Protein AF-A0A2V4D597-F1 (afdb_monomer)

Structure (mmCIF, N/CA/C/O backbone):
data_AF-A0A2V4D597-F1
#
_entry.id   AF-A0A2V4D597-F1
#
loop_
_atom_site.group_PDB
_atom_site.id
_atom_site.type_symbol
_atom_site.label_atom_id
_atom_site.label_alt_id
_atom_site.label_comp_id
_atom_site.label_asym_id
_atom_site.label_entity_id
_atom_site.label_seq_id
_atom_site.pdbx_PDB_ins_code
_atom_site.Cartn_x
_atom_site.Cartn_y
_atom_site.Cartn_z
_atom_site.occupancy
_atom_site.B_iso_or_equiv
_atom_site.auth_seq_id
_atom_site.auth_comp_id
_atom_site.auth_asym_id
_atom_site.auth_atom_id
_atom_site.pdbx_PDB_model_num
ATOM 1 N N . MET A 1 1 ? -43.834 -16.226 52.126 1.00 60.44 1 MET A N 1
ATOM 2 C CA . MET A 1 1 ? -42.712 -16.639 51.245 1.00 60.44 1 MET A CA 1
ATOM 3 C C . MET A 1 1 ? -42.910 -16.341 49.753 1.00 60.44 1 MET A C 1
ATOM 5 O O . MET A 1 1 ? -41.908 -16.257 49.057 1.00 60.44 1 MET A O 1
ATOM 9 N N . HIS A 1 2 ? -44.136 -16.158 49.240 1.00 66.31 2 HIS A N 1
ATOM 10 C CA . HIS A 1 2 ? -44.359 -15.870 47.809 1.00 66.31 2 HIS A CA 1
ATOM 11 C C . HIS A 1 2 ? -44.144 -14.400 47.414 1.00 66.31 2 HIS A C 1
ATOM 13 O O . HIS A 1 2 ? -43.633 -14.140 46.331 1.00 66.31 2 HIS A O 1
ATOM 19 N N . LEU A 1 3 ? -44.445 -13.450 48.309 1.00 75.81 3 LEU A N 1
ATOM 20 C CA . LEU A 1 3 ? -44.337 -12.019 48.008 1.00 75.81 3 LEU A CA 1
ATOM 21 C C . LEU A 1 3 ? -42.884 -11.578 47.762 1.00 75.81 3 LEU A C 1
ATOM 23 O O . LEU A 1 3 ? -42.612 -10.963 46.744 1.00 75.81 3 LEU A O 1
ATOM 27 N N . GLY A 1 4 ? -41.936 -11.992 48.611 1.00 83.12 4 GLY A N 1
ATOM 28 C CA . GLY A 1 4 ? -40.517 -11.643 48.436 1.00 83.12 4 GLY A CA 1
ATOM 29 C C . GLY A 1 4 ? -39.884 -12.219 47.163 1.00 83.12 4 GLY A C 1
ATOM 30 O O . GLY A 1 4 ? -39.018 -11.587 46.566 1.00 83.12 4 GLY A O 1
ATOM 31 N N . LYS A 1 5 ? -40.360 -13.384 46.698 1.00 80.50 5 LYS A N 1
ATOM 32 C CA . LYS A 1 5 ? -39.934 -13.966 45.415 1.00 80.50 5 LYS A CA 1
ATOM 33 C C . LYS A 1 5 ? -40.443 -13.142 44.229 1.00 80.50 5 LYS A C 1
ATOM 35 O O . LYS A 1 5 ? -39.705 -12.955 43.269 1.00 80.50 5 LYS A O 1
ATOM 40 N N . ALA A 1 6 ? -41.669 -12.625 44.314 1.00 87.00 6 ALA A N 1
ATOM 41 C CA . ALA A 1 6 ? -42.233 -11.752 43.288 1.00 87.00 6 ALA A CA 1
ATOM 42 C C . ALA A 1 6 ? -41.498 -10.403 43.224 1.00 87.00 6 ALA A C 1
ATOM 44 O O . ALA A 1 6 ? -41.177 -9.935 42.135 1.00 87.00 6 ALA A O 1
ATOM 45 N N . THR A 1 7 ? -41.157 -9.812 44.374 1.00 89.25 7 THR A N 1
ATOM 46 C CA . THR A 1 7 ? -40.423 -8.536 44.429 1.00 89.25 7 THR A CA 1
ATOM 47 C C . THR A 1 7 ? -39.022 -8.650 43.825 1.00 89.25 7 THR A C 1
ATOM 49 O O . THR A 1 7 ? -38.611 -7.777 43.065 1.00 89.25 7 THR A O 1
ATOM 52 N N . LEU A 1 8 ? -38.311 -9.748 44.107 1.00 89.19 8 LEU A N 1
ATOM 53 C CA . LEU A 1 8 ? -36.988 -10.019 43.537 1.00 89.19 8 LEU A CA 1
ATOM 54 C C . LEU A 1 8 ? -37.039 -10.126 42.003 1.00 89.19 8 LEU A C 1
ATOM 56 O O . LEU A 1 8 ? -36.188 -9.574 41.313 1.00 89.19 8 LEU A O 1
ATOM 60 N N . LEU A 1 9 ? -38.051 -10.817 41.472 1.00 88.00 9 LEU A N 1
ATOM 61 C CA . LEU A 1 9 ? -38.183 -11.080 40.038 1.00 88.00 9 LEU A CA 1
ATOM 62 C C . LEU A 1 9 ? -38.506 -9.802 39.250 1.00 88.00 9 LEU A C 1
ATOM 64 O O . LEU A 1 9 ? -37.955 -9.587 38.172 1.00 88.00 9 LEU A O 1
ATOM 68 N N . VAL A 1 10 ? -39.329 -8.920 39.823 1.00 90.69 10 VAL A N 1
ATOM 69 C CA . VAL A 1 10 ? -39.615 -7.593 39.254 1.00 90.69 10 VAL A CA 1
ATOM 70 C C . VAL A 1 10 ? -38.356 -6.725 39.223 1.00 90.69 10 VAL A C 1
ATOM 72 O O . VAL A 1 10 ? -38.071 -6.104 38.202 1.00 90.69 10 VAL A O 1
ATOM 75 N N . LEU A 1 11 ? -37.562 -6.721 40.299 1.00 89.19 11 LEU A N 1
ATOM 76 C CA . LEU A 1 11 ? -36.322 -5.942 40.363 1.00 89.19 11 LEU A CA 1
ATOM 77 C C . LEU A 1 11 ? -35.301 -6.396 39.305 1.00 89.19 11 LEU A C 1
ATOM 79 O O . LEU A 1 11 ? -34.629 -5.579 38.678 1.00 89.19 11 LEU A O 1
ATOM 83 N N . LEU A 1 12 ? -35.223 -7.709 39.081 1.00 86.00 12 LEU A N 1
ATOM 84 C CA . LEU A 1 12 ? -34.300 -8.317 38.128 1.00 86.00 12 LEU A CA 1
ATOM 85 C C . LEU A 1 12 ? -34.699 -7.991 36.679 1.00 86.00 12 LEU A C 1
ATOM 87 O O . LEU A 1 12 ? -33.841 -7.607 35.887 1.00 86.00 12 LEU A O 1
ATOM 91 N N . MET A 1 13 ? -36.001 -8.022 36.371 1.00 86.00 13 MET A N 1
ATOM 92 C CA . MET A 1 13 ? -36.556 -7.601 35.074 1.00 86.00 13 MET A CA 1
ATOM 93 C C . MET A 1 13 ? -36.340 -6.109 34.773 1.00 86.00 13 MET A C 1
ATOM 95 O O . MET A 1 13 ? -36.230 -5.731 33.612 1.00 86.00 13 MET A O 1
ATOM 99 N N . LEU A 1 14 ? -36.268 -5.257 35.801 1.00 84.00 14 LEU A N 1
ATOM 100 C CA . LEU A 1 14 ? -35.993 -3.823 3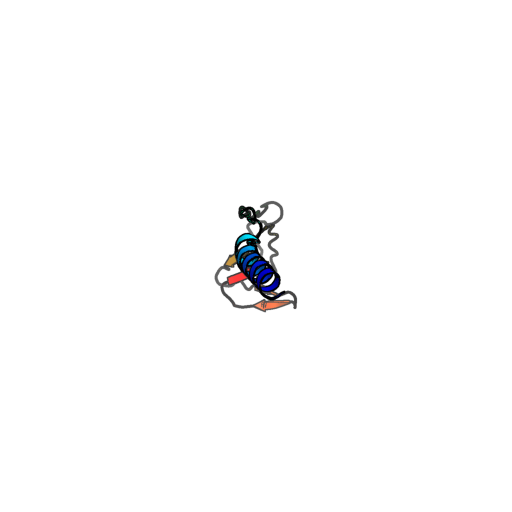5.646 1.00 84.00 14 LEU A CA 1
ATOM 101 C C . LEU A 1 14 ? -34.498 -3.526 35.450 1.00 84.00 14 LEU A C 1
ATOM 103 O O . LEU A 1 14 ? -34.155 -2.565 34.770 1.00 84.00 14 LEU A O 1
ATOM 107 N N . SER A 1 15 ? -33.600 -4.338 36.013 1.00 81.44 15 SER A N 1
ATOM 108 C CA . SER A 1 15 ? -32.148 -4.108 35.921 1.00 81.44 15 SER A CA 1
ATOM 109 C C . SER A 1 15 ? -31.536 -4.398 34.543 1.00 81.44 15 SER A C 1
ATOM 111 O O . SER A 1 15 ? -30.529 -3.790 34.188 1.00 81.44 15 SER A O 1
ATOM 113 N N . THR A 1 16 ? -32.142 -5.279 33.744 1.00 76.38 16 THR A N 1
ATOM 114 C CA . THR A 1 16 ? -31.610 -5.695 32.436 1.00 76.38 16 THR A CA 1
ATOM 115 C C . THR A 1 16 ? -31.596 -4.594 31.364 1.00 76.38 16 THR A C 1
ATOM 117 O O . THR A 1 16 ? -30.568 -4.476 30.700 1.00 76.38 16 THR A O 1
ATOM 120 N N . PRO A 1 17 ? -32.635 -3.748 31.179 1.00 77.50 17 PRO A N 1
ATOM 121 C CA . PRO A 1 17 ? -32.556 -2.633 30.232 1.00 77.50 17 PRO A CA 1
ATOM 122 C C . PRO A 1 17 ? -31.720 -1.453 30.755 1.00 77.50 17 PRO A C 1
ATOM 124 O O . PRO A 1 17 ? -31.183 -0.695 29.952 1.00 77.50 17 PRO A O 1
ATOM 127 N N . LEU A 1 18 ? -31.596 -1.285 32.081 1.00 71.25 18 LEU A N 1
ATOM 128 C CA . LEU A 1 18 ? -30.788 -0.213 32.683 1.00 71.25 18 LEU A CA 1
ATOM 129 C C . LEU A 1 18 ? -29.285 -0.516 32.675 1.00 71.25 18 LEU A C 1
ATOM 131 O O . LEU A 1 18 ? -28.487 0.415 32.678 1.00 71.25 18 LEU A O 1
ATOM 135 N N . ALA A 1 19 ? -28.887 -1.788 32.604 1.00 70.38 19 ALA A N 1
ATOM 136 C CA . ALA A 1 19 ? -27.493 -2.206 32.436 1.00 70.38 19 ALA A CA 1
ATOM 137 C C . ALA A 1 19 ? -26.970 -1.988 31.002 1.00 70.38 19 ALA A C 1
ATOM 139 O O . ALA A 1 19 ? -26.061 -2.696 30.571 1.00 70.38 19 ALA A O 1
ATOM 140 N N . GLY A 1 20 ? -27.582 -1.047 30.268 1.00 67.69 20 GLY A N 1
ATOM 141 C CA . GLY A 1 20 ? -27.365 -0.766 28.858 1.00 67.69 20 GLY A CA 1
ATOM 142 C C . GLY A 1 20 ? -25.909 -0.948 28.459 1.00 67.69 20 GLY A C 1
ATOM 143 O O . GLY A 1 20 ? -25.029 -0.210 28.894 1.00 67.69 20 GLY A O 1
ATOM 144 N N . CYS A 1 21 ? -25.672 -1.943 27.608 1.00 71.12 21 CYS A N 1
ATOM 145 C CA . CYS A 1 21 ? -24.438 -2.073 26.855 1.00 71.12 21 CYS A CA 1
ATOM 146 C C . CYS A 1 21 ? -24.462 -0.994 25.766 1.00 71.12 21 CYS A C 1
ATOM 148 O O . CYS A 1 21 ? -24.660 -1.269 24.585 1.00 71.12 21 CYS A O 1
ATOM 150 N N . PHE A 1 22 ? -24.350 0.264 26.184 1.00 69.44 22 PHE A N 1
ATOM 151 C CA . PHE A 1 22 ? -23.950 1.333 25.292 1.00 69.44 22 PHE A CA 1
ATOM 152 C C . PHE A 1 22 ? -22.491 1.029 24.983 1.00 69.44 22 PHE A C 1
ATOM 154 O O . PH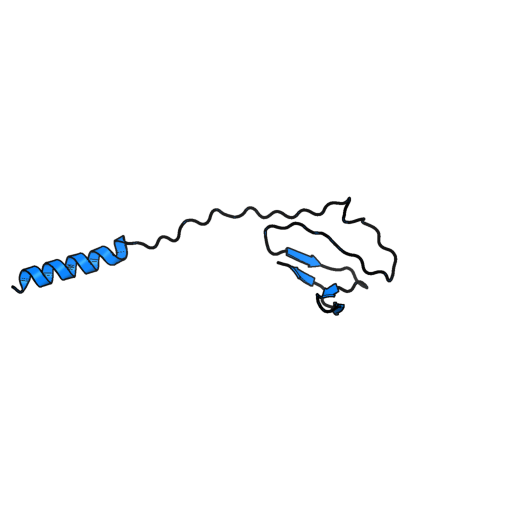E A 1 22 ? -21.618 1.240 25.826 1.00 69.44 22 PHE A O 1
ATOM 161 N N . GLY A 1 23 ? -22.253 0.384 23.836 1.00 66.44 23 GLY A N 1
ATOM 162 C CA . GLY A 1 23 ? -20.904 0.182 23.325 1.00 66.44 23 GLY A CA 1
ATOM 163 C C . GLY A 1 23 ? -20.164 1.506 23.441 1.00 66.44 23 GLY A C 1
ATOM 164 O O . GLY A 1 23 ? -20.744 2.550 23.139 1.00 66.44 23 GLY A O 1
ATOM 165 N N . ALA A 1 24 ? -18.945 1.465 23.984 1.00 71.38 24 ALA A N 1
ATOM 166 C CA . ALA A 1 24 ? -18.127 2.660 24.118 1.00 71.38 24 ALA A CA 1
ATOM 167 C C . ALA A 1 24 ? -18.174 3.425 22.791 1.00 71.38 24 ALA A C 1
ATOM 169 O O . ALA A 1 24 ? -18.019 2.807 21.740 1.00 71.38 24 ALA A O 1
ATOM 170 N N . GLU A 1 25 ? -18.443 4.731 22.829 1.00 69.25 25 GLU A N 1
ATOM 171 C CA . GLU A 1 25 ? -18.363 5.552 21.625 1.00 69.25 25 GLU A CA 1
ATOM 172 C C . GLU A 1 25 ? -16.935 5.424 21.085 1.00 69.25 25 GLU A C 1
ATOM 174 O O . GLU A 1 25 ? -15.990 5.990 21.640 1.00 69.25 25 GLU A O 1
ATOM 179 N N . GLN A 1 26 ? -16.758 4.613 20.038 1.00 68.38 26 GLN A N 1
ATOM 180 C CA . GLN A 1 26 ? -15.517 4.586 19.286 1.00 68.38 26 GLN A CA 1
ATOM 181 C C . GLN A 1 26 ? -15.303 6.003 18.762 1.00 68.38 26 GLN A C 1
ATOM 183 O O . GLN A 1 26 ? -16.131 6.532 18.017 1.00 68.38 26 GLN A O 1
ATOM 188 N N . GLN A 1 27 ? -14.197 6.624 19.168 1.00 74.88 27 GLN A N 1
ATOM 189 C CA . GLN A 1 27 ? -13.799 7.907 18.610 1.00 74.88 27 GLN A CA 1
ATOM 190 C C . GLN A 1 27 ? -13.693 7.749 17.088 1.00 74.88 27 GLN A C 1
ATOM 192 O O . GLN A 1 27 ? -13.061 6.791 16.630 1.00 74.88 27 GLN A O 1
ATOM 197 N N . PRO A 1 28 ? -14.330 8.633 16.300 1.00 77.50 28 PRO A N 1
ATOM 198 C CA . PRO A 1 28 ? -14.250 8.546 14.854 1.00 77.50 28 PRO A CA 1
ATOM 199 C C . PRO A 1 28 ? -12.782 8.684 14.443 1.00 77.50 28 PRO A C 1
ATOM 201 O O . PRO A 1 28 ? -12.132 9.681 14.759 1.00 77.50 28 PRO A O 1
ATOM 204 N N . LEU A 1 29 ? -12.252 7.663 13.771 1.00 81.75 29 LEU A N 1
ATOM 205 C CA . LEU A 1 29 ? -10.924 7.724 13.173 1.00 81.75 29 LEU A CA 1
ATOM 206 C C . LEU A 1 29 ? -10.980 8.724 12.015 1.00 81.75 29 LEU A C 1
ATOM 208 O O . LEU A 1 29 ? -11.772 8.559 11.088 1.00 81.75 29 LEU A O 1
ATOM 212 N N . THR A 1 30 ? -10.155 9.768 12.065 1.00 89.56 30 THR A N 1
ATOM 213 C CA . THR A 1 30 ? -9.989 10.683 10.931 1.00 89.56 30 THR A CA 1
ATOM 214 C C . THR A 1 30 ? -9.136 9.984 9.874 1.00 89.56 30 THR A C 1
ATOM 216 O O . THR A 1 30 ? -7.990 9.654 10.184 1.00 89.56 30 THR A O 1
ATOM 219 N N . PRO A 1 31 ? -9.643 9.736 8.655 1.00 91.50 31 PRO A N 1
ATOM 220 C CA . PRO A 1 31 ? -8.869 9.059 7.621 1.00 91.50 31 PRO A CA 1
ATOM 221 C C . PRO A 1 31 ? -7.680 9.926 7.189 1.00 91.50 31 PRO A C 1
ATOM 223 O O . PRO A 1 31 ? -7.829 11.127 6.955 1.00 91.50 31 PRO A O 1
ATOM 226 N N . SER A 1 32 ? -6.510 9.305 7.093 1.00 93.38 32 SER A N 1
ATOM 227 C CA . SER A 1 32 ? -5.241 9.903 6.694 1.00 93.38 32 SER A CA 1
ATOM 228 C C . SER A 1 32 ? -4.540 8.974 5.708 1.00 93.38 32 SER A C 1
ATOM 230 O O . SER A 1 32 ? -4.472 7.760 5.913 1.00 93.38 32 SER A O 1
ATOM 232 N N . LEU A 1 33 ? -4.020 9.559 4.636 1.00 93.19 33 LEU A N 1
ATOM 233 C CA . LEU A 1 33 ? -3.266 8.871 3.599 1.00 93.19 33 LEU A CA 1
ATOM 234 C C . LEU A 1 33 ? -2.071 9.750 3.251 1.00 93.19 33 LEU A C 1
ATOM 236 O O . LEU A 1 33 ? -2.270 10.890 2.826 1.00 93.19 33 LEU A O 1
ATOM 240 N N . ASP A 1 34 ? -0.867 9.226 3.444 1.00 93.88 34 ASP A N 1
ATOM 241 C CA . ASP A 1 34 ? 0.370 9.906 3.088 1.00 93.88 34 ASP A CA 1
ATOM 242 C C . ASP A 1 34 ? 1.117 9.145 1.992 1.00 93.88 34 ASP A C 1
ATOM 244 O O . ASP A 1 34 ? 1.244 7.916 2.017 1.00 93.88 34 ASP A O 1
ATOM 248 N N . ILE A 1 35 ? 1.571 9.905 0.998 1.00 93.00 35 ILE A N 1
ATOM 249 C CA . ILE A 1 35 ? 2.310 9.416 -0.163 1.00 93.00 35 I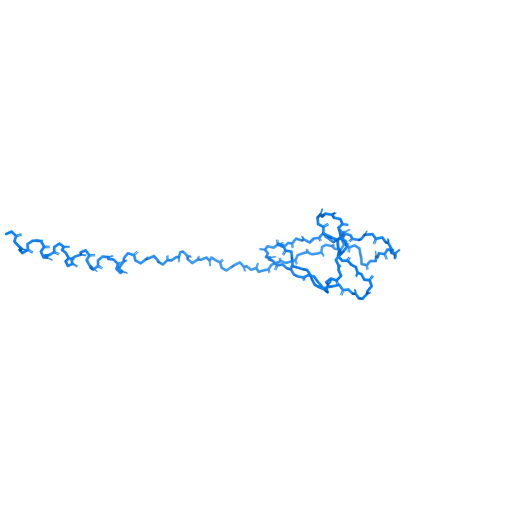LE A CA 1
ATOM 250 C C . ILE A 1 35 ? 3.479 10.378 -0.366 1.00 93.00 35 ILE A C 1
ATOM 252 O O . ILE A 1 35 ? 3.361 11.396 -1.048 1.00 93.00 35 ILE A O 1
ATOM 256 N N . SER A 1 36 ? 4.607 10.050 0.256 1.00 92.06 36 SER A N 1
ATOM 257 C CA . SER A 1 36 ? 5.852 10.812 0.159 1.00 92.06 36 SER A CA 1
ATOM 258 C C . SER A 1 36 ? 6.406 10.784 -1.270 1.00 92.06 36 SER A C 1
ATOM 260 O O . SER A 1 36 ? 6.612 9.711 -1.836 1.00 92.06 36 SER A O 1
ATOM 262 N N . GLU A 1 37 ? 6.682 11.951 -1.859 1.00 88.25 37 GLU A N 1
ATOM 263 C CA . GLU A 1 37 ? 7.323 12.047 -3.183 1.00 88.25 37 GLU A CA 1
ATOM 264 C C . GLU A 1 37 ? 8.782 11.568 -3.167 1.00 88.25 37 GLU A C 1
ATOM 266 O O . GLU A 1 37 ? 9.305 11.159 -4.205 1.00 88.25 37 GLU A O 1
ATOM 271 N N . GLU A 1 38 ? 9.439 11.599 -2.002 1.00 88.12 38 GLU A N 1
ATOM 272 C CA . GLU A 1 38 ? 10.819 11.127 -1.848 1.00 88.12 38 GLU A CA 1
ATOM 273 C C . GLU A 1 38 ? 10.903 9.607 -2.040 1.00 88.12 38 GLU A C 1
ATOM 275 O O . GLU A 1 38 ? 11.822 9.113 -2.698 1.00 88.12 38 GLU A O 1
ATOM 280 N N . ASP A 1 39 ? 9.906 8.881 -1.532 1.00 88.12 39 ASP A N 1
ATOM 281 C CA . ASP A 1 39 ? 9.812 7.422 -1.636 1.00 88.12 39 ASP A CA 1
ATOM 282 C C . ASP A 1 39 ? 9.106 6.966 -2.921 1.00 88.12 39 ASP A C 1
ATOM 284 O O . ASP A 1 39 ? 9.296 5.835 -3.374 1.00 88.12 39 ASP A O 1
ATOM 288 N N . ASN A 1 40 ? 8.302 7.847 -3.526 1.00 90.81 40 ASN A N 1
ATOM 289 C CA . ASN A 1 40 ? 7.444 7.547 -4.671 1.00 90.81 40 ASN A CA 1
ATOM 290 C C . ASN A 1 40 ? 7.716 8.503 -5.847 1.00 90.81 40 ASN A C 1
ATOM 292 O O . ASN A 1 40 ? 6.917 9.404 -6.122 1.00 90.81 40 ASN A O 1
ATOM 296 N N . PRO A 1 41 ? 8.813 8.312 -6.603 1.00 87.81 41 PRO A N 1
ATOM 297 C CA . PRO A 1 41 ? 9.119 9.168 -7.743 1.00 87.81 41 PRO A CA 1
ATOM 298 C C . PRO A 1 41 ? 8.035 9.049 -8.820 1.00 87.81 41 PRO 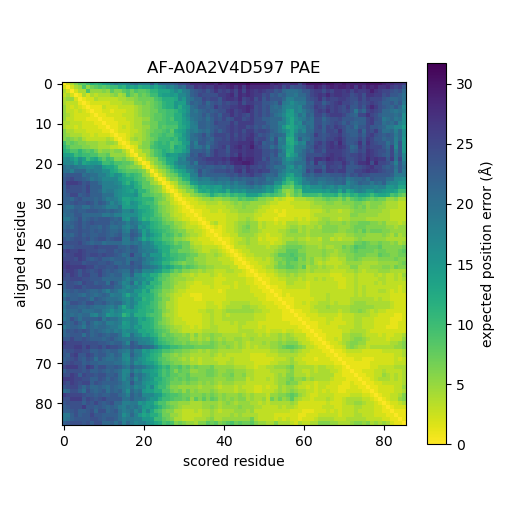A C 1
ATOM 300 O O . PRO A 1 41 ? 7.639 7.948 -9.193 1.00 87.81 41 PRO A O 1
ATOM 303 N N . THR A 1 42 ? 7.577 10.172 -9.372 1.00 85.19 42 THR A N 1
ATOM 304 C CA . THR A 1 42 ? 6.431 10.232 -10.309 1.00 85.19 42 THR A CA 1
ATOM 305 C C . THR A 1 42 ? 6.702 9.631 -11.695 1.00 85.19 42 THR A C 1
ATOM 307 O O . THR A 1 42 ? 5.812 9.564 -12.546 1.00 85.19 42 THR A O 1
ATOM 310 N N . ASN A 1 43 ? 7.929 9.178 -11.941 1.00 84.31 43 ASN A N 1
ATOM 311 C CA . ASN A 1 43 ? 8.384 8.597 -13.191 1.00 84.31 43 ASN A CA 1
ATOM 312 C C . ASN A 1 43 ? 8.994 7.208 -12.966 1.00 84.31 43 ASN A C 1
ATOM 314 O O . ASN A 1 43 ? 9.876 7.018 -12.134 1.00 84.31 43 ASN A O 1
ATOM 318 N N . ALA A 1 44 ? 8.578 6.249 -13.792 1.00 82.69 44 ALA A N 1
ATOM 319 C CA . ALA A 1 44 ? 9.110 4.892 -13.800 1.00 82.69 44 ALA A CA 1
ATOM 320 C C . ALA A 1 44 ? 9.541 4.487 -15.216 1.00 82.69 44 ALA A C 1
ATOM 322 O O . ALA A 1 44 ? 8.927 4.881 -16.212 1.00 82.69 44 ALA A O 1
ATOM 323 N N . THR A 1 45 ? 10.595 3.677 -15.319 1.00 86.75 45 THR A N 1
ATOM 324 C CA . THR A 1 45 ? 11.032 3.129 -16.609 1.00 86.75 45 THR A CA 1
ATOM 325 C C . THR A 1 45 ? 10.060 2.046 -17.065 1.00 86.75 45 THR A C 1
ATOM 327 O O . THR A 1 45 ? 9.662 1.172 -16.293 1.00 86.75 45 THR A O 1
ATOM 330 N N . ARG A 1 46 ? 9.697 2.059 -18.351 1.00 86.62 46 ARG A N 1
ATOM 331 C CA . ARG A 1 46 ? 8.780 1.065 -18.917 1.00 86.62 46 ARG A CA 1
ATOM 332 C C . ARG A 1 46 ? 9.325 -0.359 -18.749 1.00 86.62 46 ARG A C 1
ATOM 334 O O . ARG A 1 46 ? 10.460 -0.637 -19.122 1.00 86.62 46 ARG A O 1
ATOM 341 N N . GLY A 1 47 ? 8.471 -1.264 -18.268 1.00 87.12 47 GLY A N 1
ATOM 342 C CA . GLY A 1 47 ? 8.791 -2.685 -18.095 1.00 87.12 47 GLY A CA 1
ATOM 343 C C . GLY A 1 47 ? 9.465 -3.036 -16.766 1.00 87.12 47 GLY A C 1
ATOM 344 O O . GLY A 1 47 ? 9.805 -4.197 -16.565 1.00 87.12 47 GLY A O 1
ATOM 345 N N . GLN A 1 48 ? 9.652 -2.066 -15.869 1.00 86.94 48 GLN A N 1
ATOM 346 C CA . GLN A 1 48 ? 10.134 -2.311 -14.510 1.00 86.94 48 GLN A CA 1
ATOM 347 C C . GLN A 1 48 ? 8.970 -2.417 -13.523 1.00 86.94 48 GLN A C 1
ATOM 349 O O . GLN A 1 48 ? 7.909 -1.827 -13.732 1.00 86.94 48 GLN A O 1
ATOM 354 N N . ILE A 1 49 ? 9.191 -3.168 -12.441 1.00 88.75 49 ILE A N 1
ATOM 355 C CA . ILE A 1 49 ? 8.299 -3.150 -11.282 1.00 88.75 49 ILE A CA 1
ATOM 356 C C . ILE A 1 49 ? 8.535 -1.831 -10.556 1.00 88.75 49 ILE A C 1
ATOM 358 O O . ILE A 1 49 ? 9.674 -1.471 -10.262 1.00 88.75 49 ILE A O 1
ATOM 362 N N . TYR A 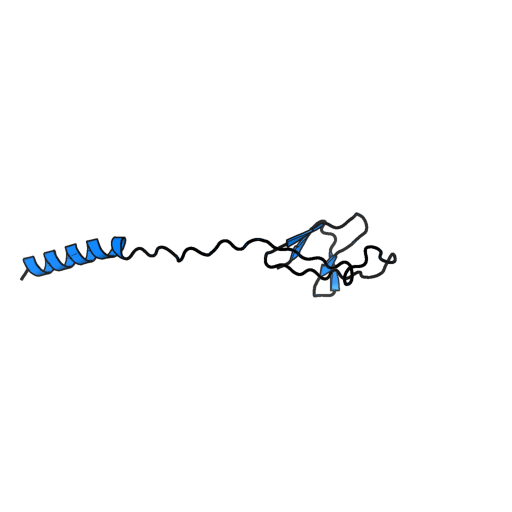1 50 ? 7.444 -1.126 -10.298 1.00 88.75 50 TYR A N 1
ATOM 363 C CA . TYR A 1 50 ? 7.433 0.113 -9.549 1.00 88.75 50 TYR A CA 1
ATOM 364 C C . TYR A 1 50 ? 6.705 -0.129 -8.229 1.00 88.75 50 TYR A C 1
ATOM 366 O O . TYR A 1 50 ? 5.593 -0.660 -8.226 1.00 88.75 50 TYR A O 1
ATOM 374 N N . THR A 1 51 ? 7.355 0.225 -7.127 1.00 89.0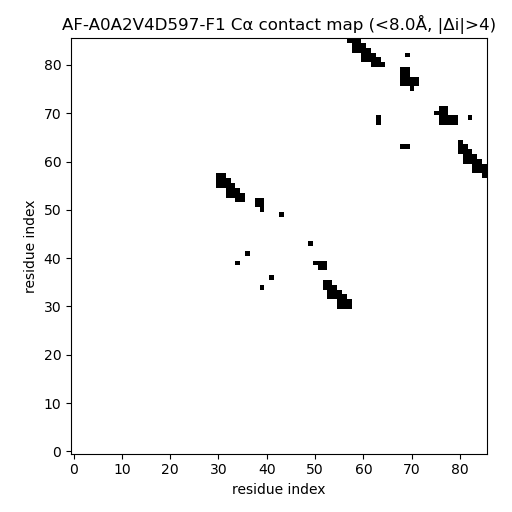6 51 THR A N 1
ATOM 375 C CA . THR A 1 51 ? 6.825 0.039 -5.776 1.00 89.06 51 THR A CA 1
ATOM 376 C C . THR A 1 51 ? 6.299 1.371 -5.270 1.00 89.06 51 THR A C 1
ATOM 378 O O . THR A 1 51 ? 7.026 2.358 -5.309 1.00 89.06 51 THR A O 1
ATOM 381 N N . LEU A 1 52 ? 5.052 1.372 -4.797 1.00 89.75 52 LEU A N 1
ATOM 382 C CA . LEU A 1 52 ? 4.444 2.502 -4.105 1.00 89.75 52 LEU A CA 1
ATOM 383 C C . LEU A 1 52 ? 4.455 2.243 -2.598 1.00 89.75 52 LEU A C 1
ATOM 385 O O . LEU A 1 52 ? 3.881 1.251 -2.145 1.00 89.75 52 LEU A O 1
ATOM 389 N N . THR A 1 53 ? 5.079 3.137 -1.841 1.00 92.12 53 THR A N 1
ATOM 390 C CA . THR A 1 53 ? 5.050 3.158 -0.377 1.00 92.12 53 THR A CA 1
ATOM 391 C C . THR A 1 53 ? 3.968 4.130 0.070 1.00 92.12 53 THR A C 1
ATOM 393 O O . THR A 1 53 ? 4.021 5.315 -0.256 1.00 92.12 53 THR A O 1
ATOM 396 N N . VAL A 1 54 ? 2.978 3.624 0.799 1.00 93.06 54 VAL A N 1
ATOM 397 C CA . VAL A 1 54 ? 1.815 4.396 1.244 1.00 93.06 54 VAL A CA 1
ATOM 398 C C . VAL A 1 54 ? 1.623 4.173 2.734 1.00 93.06 54 VAL A C 1
ATOM 400 O O . VAL A 1 54 ? 1.571 3.027 3.183 1.00 93.06 54 VAL A O 1
ATOM 403 N N . GLU A 1 55 ? 1.484 5.259 3.488 1.00 94.38 55 GLU A N 1
ATOM 404 C CA . GLU A 1 55 ? 1.107 5.203 4.897 1.00 94.38 55 GLU A CA 1
ATOM 405 C C . GLU A 1 55 ? -0.375 5.558 5.033 1.00 94.38 55 GLU A C 1
ATOM 407 O O . GLU A 1 55 ? -0.808 6.656 4.676 1.00 94.38 55 GLU A O 1
ATOM 412 N N . SER A 1 56 ? -1.179 4.623 5.542 1.00 94.12 56 SER A N 1
ATOM 413 C CA . SER A 1 56 ? -2.596 4.863 5.806 1.00 94.12 56 SER A CA 1
ATOM 414 C C . SER A 1 56 ? -3.029 4.298 7.147 1.00 94.12 56 SER A C 1
ATOM 416 O O . SER A 1 56 ? -2.475 3.321 7.646 1.00 94.12 56 SER A O 1
ATOM 418 N N . ASN A 1 57 ? -4.037 4.935 7.738 1.00 93.69 57 ASN A N 1
ATOM 419 C CA . ASN A 1 57 ? -4.705 4.455 8.944 1.00 93.69 57 ASN A CA 1
ATOM 420 C C . ASN A 1 57 ? -6.056 3.778 8.658 1.00 93.69 57 ASN A C 1
ATOM 422 O O . ASN A 1 57 ? -6.756 3.404 9.601 1.00 93.69 57 ASN A O 1
ATOM 426 N N . VAL A 1 58 ? -6.442 3.677 7.386 1.00 92.88 58 VAL A N 1
ATOM 427 C CA . VAL A 1 58 ? -7.692 3.077 6.917 1.00 92.88 58 VAL A CA 1
ATOM 428 C C . VAL A 1 58 ? -7.434 2.306 5.626 1.00 92.88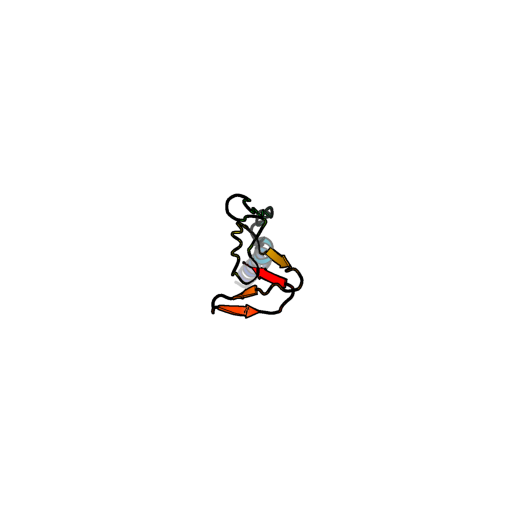 58 VAL A C 1
ATOM 430 O O . VAL A 1 58 ? -6.474 2.588 4.915 1.00 92.88 58 VAL A O 1
ATOM 433 N N . GLU A 1 59 ? -8.335 1.387 5.286 1.00 94.44 59 GLU A N 1
ATOM 434 C CA . GLU A 1 59 ? -8.286 0.708 3.994 1.00 94.44 59 GLU A CA 1
ATOM 435 C C . GLU A 1 59 ? -8.343 1.727 2.849 1.00 94.44 59 GLU A C 1
ATOM 437 O O . GLU A 1 59 ? -9.174 2.645 2.832 1.00 94.44 59 GLU A O 1
ATOM 442 N N . TRP A 1 60 ? -7.480 1.540 1.857 1.00 93.69 60 TRP A N 1
ATOM 443 C CA . TRP A 1 60 ? -7.366 2.440 0.715 1.00 93.69 60 TRP A CA 1
ATOM 444 C C . TRP A 1 60 ? -7.340 1.650 -0.587 1.00 93.69 60 TRP A C 1
ATOM 446 O O . TRP A 1 60 ? -7.006 0.469 -0.640 1.00 93.69 60 TRP A O 1
ATOM 456 N N . THR A 1 61 ? -7.763 2.298 -1.669 1.00 93.75 61 THR A N 1
ATOM 457 C CA . THR A 1 61 ? -7.843 1.673 -2.990 1.00 93.75 61 THR A CA 1
ATOM 458 C C . THR A 1 61 ? -7.004 2.459 -3.975 1.00 93.75 61 THR A C 1
ATOM 460 O O . THR A 1 61 ? -7.129 3.680 -4.070 1.00 93.75 61 THR A O 1
ATOM 463 N N . VAL A 1 62 ? -6.189 1.747 -4.747 1.00 92.38 62 VAL A N 1
ATOM 464 C CA . VAL A 1 62 ? -5.420 2.321 -5.850 1.00 92.38 62 VAL A CA 1
ATOM 465 C C . VAL A 1 62 ? -6.016 1.898 -7.179 1.00 92.38 62 VAL A C 1
ATOM 467 O O . VAL A 1 62 ? -6.402 0.745 -7.370 1.00 92.38 62 VAL A O 1
ATOM 470 N N . ASN A 1 63 ? -6.084 2.851 -8.105 1.00 93.38 63 ASN A N 1
ATOM 471 C CA . ASN A 1 63 ? -6.493 2.616 -9.480 1.00 93.38 63 ASN A CA 1
ATOM 472 C C . ASN A 1 63 ? -5.275 2.738 -10.394 1.00 93.38 63 ASN A C 1
ATOM 474 O O . ASN A 1 63 ? -4.525 3.712 -10.305 1.00 93.38 63 ASN A O 1
ATOM 478 N N . ARG A 1 64 ? -5.080 1.762 -11.279 1.00 89.38 64 ARG A N 1
ATOM 479 C CA . ARG A 1 64 ? -3.959 1.780 -12.227 1.00 89.38 64 ARG A CA 1
ATOM 480 C C . ARG A 1 64 ? -4.338 2.456 -13.542 1.00 89.38 64 ARG A C 1
ATOM 482 O O . ARG A 1 64 ? -5.504 2.499 -13.924 1.00 89.38 64 ARG A O 1
ATOM 489 N N . SER A 1 65 ? -3.328 2.921 -14.267 1.00 87.31 65 SER A N 1
ATOM 490 C CA . SER A 1 65 ? -3.464 3.325 -15.665 1.00 87.31 65 SER A CA 1
ATOM 491 C C . SER A 1 65 ? -3.499 2.115 -16.609 1.00 87.31 65 SER A C 1
ATOM 493 O O . SER A 1 65 ? -3.139 0.983 -16.248 1.00 87.31 65 SER A O 1
ATOM 495 N N . ASP A 1 66 ? -3.925 2.357 -17.848 1.00 86.94 66 ASP A N 1
ATOM 496 C CA . ASP A 1 66 ? -3.886 1.350 -18.904 1.00 86.94 66 ASP A CA 1
ATOM 497 C C . ASP A 1 66 ? -2.441 0.909 -19.180 1.00 86.94 66 ASP A C 1
ATOM 499 O O . ASP A 1 66 ? -1.526 1.723 -19.315 1.00 86.94 66 ASP A O 1
ATOM 503 N N . GLY A 1 67 ? -2.230 -0.405 -19.265 1.00 85.50 67 GLY A N 1
ATOM 504 C CA . GLY A 1 67 ? -0.913 -0.999 -19.517 1.00 85.50 67 GLY A CA 1
ATOM 505 C C . GLY A 1 67 ? -0.039 -1.224 -18.277 1.00 85.50 67 GLY A C 1
ATOM 506 O O . GLY A 1 67 ? 1.024 -1.831 -18.410 1.00 85.50 67 GLY A O 1
ATOM 507 N N . ALA A 1 68 ? -0.478 -0.799 -17.089 1.00 88.81 68 ALA A N 1
ATOM 508 C CA . ALA A 1 68 ? 0.106 -1.225 -15.817 1.00 88.81 68 ALA A CA 1
ATOM 509 C C . ALA A 1 68 ? -0.547 -2.526 -15.318 1.00 88.81 68 ALA A C 1
ATOM 511 O O . ALA A 1 68 ? -1.652 -2.875 -15.737 1.00 88.81 68 ALA A O 1
ATOM 512 N N . PHE A 1 69 ? 0.115 -3.224 -14.400 1.00 91.62 69 PHE A N 1
ATOM 513 C CA . PHE A 1 69 ? -0.410 -4.405 -13.715 1.00 91.62 69 PHE A CA 1
ATOM 514 C C . PHE A 1 69 ? -0.053 -4.304 -12.238 1.00 91.62 69 PHE A C 1
ATOM 516 O O . PHE A 1 69 ? 1.017 -3.794 -11.903 1.00 91.62 69 PHE A O 1
ATOM 523 N N . PHE A 1 70 ? -0.927 -4.800 -11.368 1.00 93.38 70 PHE A N 1
ATOM 524 C CA . PHE A 1 70 ? -0.571 -4.967 -9.963 1.00 93.38 70 PHE A CA 1
ATOM 525 C C . PHE A 1 70 ? 0.227 -6.255 -9.787 1.00 93.38 70 PHE A C 1
ATOM 527 O O . PHE A 1 70 ? 0.066 -7.195 -10.564 1.00 93.38 70 PHE A O 1
ATOM 534 N N . VAL A 1 71 ? 1.073 -6.303 -8.765 1.00 92.12 71 VAL A N 1
ATOM 535 C CA . VAL A 1 71 ? 1.786 -7.513 -8.351 1.00 92.12 71 VAL A CA 1
ATOM 536 C C . VAL A 1 71 ? 1.317 -7.838 -6.943 1.00 92.12 71 VAL A C 1
ATOM 538 O O . VAL A 1 71 ? 1.323 -6.958 -6.085 1.00 92.12 71 VAL A O 1
ATOM 541 N N . ASP A 1 72 ? 0.854 -9.064 -6.724 1.00 88.50 72 ASP A N 1
ATOM 542 C CA . ASP A 1 72 ? 0.455 -9.513 -5.390 1.00 88.50 72 ASP A CA 1
ATOM 543 C C . ASP A 1 72 ? 1.641 -10.045 -4.567 1.00 88.50 72 ASP A C 1
ATOM 545 O O . ASP A 1 72 ? 2.774 -10.125 -5.043 1.00 88.50 72 ASP A O 1
ATOM 549 N N . GLU A 1 73 ? 1.373 -10.443 -3.322 1.00 86.81 73 GLU A N 1
ATOM 550 C CA . GLU A 1 73 ? 2.370 -10.999 -2.395 1.00 86.81 73 GLU A CA 1
ATOM 551 C C . GLU A 1 73 ? 3.071 -12.264 -2.931 1.00 86.81 73 GLU A C 1
ATOM 553 O O . GLU A 1 73 ? 4.199 -12.569 -2.548 1.00 86.81 73 GLU A O 1
ATOM 558 N N . PHE A 1 74 ? 2.447 -12.984 -3.867 1.00 91.38 74 PHE A N 1
ATOM 559 C CA . PHE A 1 74 ? 3.008 -14.184 -4.490 1.00 91.38 74 PHE A CA 1
ATOM 560 C C . PHE A 1 74 ? 3.789 -13.879 -5.778 1.00 91.38 74 PHE A C 1
ATOM 562 O O . PHE A 1 74 ? 4.247 -14.805 -6.452 1.00 91.38 74 PHE A O 1
ATOM 569 N N . GLY A 1 75 ? 3.944 -12.601 -6.141 1.00 89.50 75 GLY A N 1
ATOM 570 C CA . GLY A 1 75 ? 4.619 -12.176 -7.367 1.00 89.50 75 GLY A CA 1
ATOM 571 C C . GLY A 1 75 ? 3.784 -12.378 -8.634 1.00 89.50 75 GLY A C 1
ATOM 572 O O 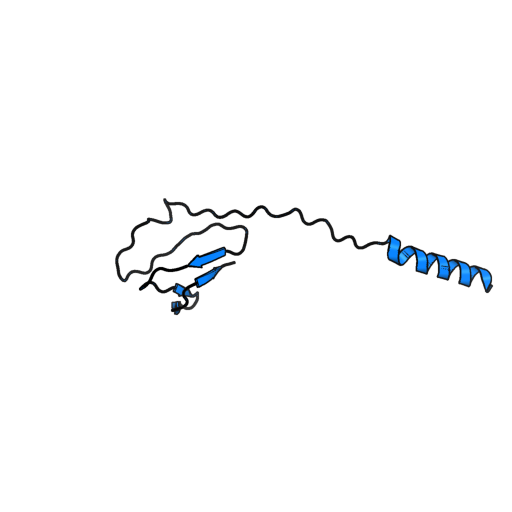. GLY A 1 75 ? 4.333 -12.372 -9.738 1.00 89.50 75 GLY A O 1
ATOM 573 N N . VAL A 1 76 ? 2.470 -12.583 -8.507 1.00 92.12 76 VAL A N 1
ATOM 574 C CA . VAL A 1 76 ? 1.573 -12.802 -9.646 1.00 92.12 76 VAL A CA 1
ATOM 575 C C .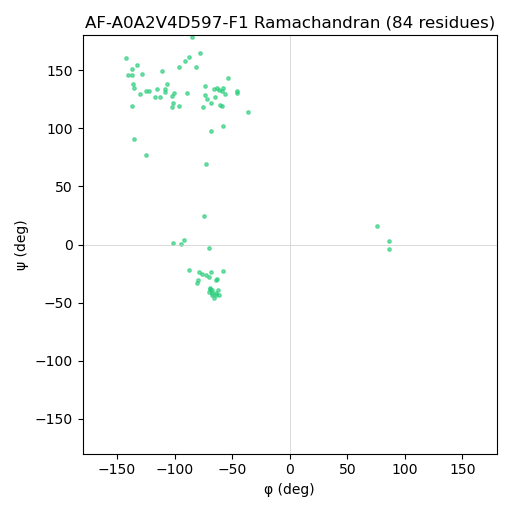 VAL A 1 76 ? 1.034 -11.466 -10.143 1.00 92.12 76 VAL A C 1
ATOM 577 O O . VAL A 1 76 ? 0.498 -10.664 -9.378 1.00 92.12 76 VAL A O 1
ATOM 580 N N . PHE A 1 77 ? 1.129 -11.249 -11.456 1.00 92.31 77 PHE A N 1
ATOM 581 C CA . PHE A 1 77 ? 0.557 -10.075 -12.103 1.00 92.31 77 PHE A CA 1
ATOM 582 C C . PHE A 1 77 ? -0.970 -10.167 -12.149 1.00 92.31 77 PHE A C 1
ATOM 584 O O . PHE A 1 77 ? -1.535 -11.136 -12.663 1.00 92.31 77 PHE A O 1
ATOM 591 N N . ARG A 1 78 ? -1.636 -9.138 -11.627 1.00 91.88 78 ARG A N 1
ATOM 592 C CA . ARG A 1 78 ? -3.091 -8.988 -11.613 1.00 91.88 78 ARG A CA 1
ATOM 593 C C . ARG A 1 78 ? -3.501 -7.888 -12.586 1.00 91.88 78 ARG A C 1
ATOM 595 O O . ARG A 1 78 ? -2.923 -6.801 -12.609 1.00 91.88 78 ARG A O 1
ATOM 602 N N . ASP A 1 79 ? -4.514 -8.187 -13.387 1.00 91.00 79 ASP A N 1
ATOM 603 C CA . ASP A 1 79 ? -5.065 -7.318 -14.428 1.00 91.00 79 ASP A CA 1
ATOM 604 C C . ASP A 1 79 ? -6.272 -6.491 -13.958 1.00 91.00 79 ASP A C 1
ATOM 606 O O . ASP A 1 79 ? -6.794 -5.681 -14.725 1.00 91.00 79 ASP A O 1
ATOM 610 N N . GLY A 1 80 ? -6.685 -6.629 -12.694 1.00 90.69 80 GLY A N 1
ATOM 611 C CA . GLY A 1 80 ? -7.727 -5.798 -12.092 1.00 90.69 80 GLY A CA 1
ATOM 612 C C . GLY A 1 80 ? -7.421 -4.303 -12.231 1.00 90.69 80 GLY A C 1
ATOM 613 O O . GLY A 1 80 ? -6.262 -3.890 -12.175 1.00 90.69 80 GLY A O 1
ATOM 614 N N . LEU A 1 81 ? -8.453 -3.482 -12.446 1.00 92.06 81 LEU A N 1
ATOM 615 C CA . LEU A 1 81 ? -8.310 -2.020 -12.541 1.00 92.06 81 LEU A CA 1
ATOM 616 C C . LEU A 1 81 ? -7.971 -1.387 -11.185 1.00 92.06 81 LEU A C 1
ATOM 618 O O . LEU A 1 81 ? -7.288 -0.367 -11.116 1.00 92.06 81 LEU A O 1
ATOM 622 N N . ASN A 1 82 ? -8.405 -2.034 -10.112 1.00 93.06 82 ASN A N 1
ATOM 623 C CA . ASN A 1 82 ? -8.333 -1.547 -8.752 1.00 93.06 82 ASN A CA 1
ATOM 624 C C . ASN A 1 82 ? -7.980 -2.684 -7.792 1.00 93.06 82 ASN A C 1
ATOM 626 O O . ASN A 1 82 ? -8.391 -3.830 -7.983 1.00 93.06 82 ASN A O 1
ATOM 630 N N . ILE A 1 83 ? -7.223 -2.341 -6.754 1.00 91.69 83 ILE A N 1
ATOM 631 C CA . ILE A 1 83 ? -6.908 -3.223 -5.631 1.00 91.69 83 ILE A CA 1
ATOM 632 C C . ILE A 1 83 ? -7.057 -2.430 -4.334 1.00 91.69 83 ILE A C 1
ATOM 634 O O . ILE A 1 83 ? -6.684 -1.256 -4.272 1.00 91.69 83 ILE A O 1
ATOM 638 N N . THR A 1 84 ? -7.644 -3.070 -3.327 1.00 92.56 84 THR A N 1
ATOM 639 C CA . THR A 1 84 ? -7.807 -2.508 -1.987 1.00 92.56 84 THR A CA 1
ATOM 640 C C . THR A 1 84 ? -6.728 -3.084 -1.086 1.00 92.56 84 THR A C 1
ATOM 642 O O . THR A 1 84 ? -6.514 -4.298 -1.078 1.00 92.56 84 THR A O 1
ATOM 645 N N . MET A 1 85 ? -6.046 -2.200 -0.372 1.00 89.38 85 MET A N 1
ATOM 646 C CA . MET A 1 85 ? -4.988 -2.521 0.573 1.00 89.38 85 MET A CA 1
ATOM 647 C C . MET A 1 85 ? -5.467 -2.222 1.999 1.00 89.38 85 MET A C 1
ATOM 649 O O . MET A 1 85 ? -6.307 -1.329 2.171 1.00 89.38 85 MET A O 1
ATOM 653 N N . PRO A 1 86 ? -4.973 -2.987 2.988 1.00 84.50 86 PRO A N 1
ATOM 654 C CA . PRO A 1 86 ? -5.284 -2.758 4.393 1.00 84.50 86 PRO A CA 1
ATOM 655 C C . PRO A 1 86 ? -4.730 -1.424 4.907 1.00 84.50 86 PRO A C 1
ATOM 657 O O . PRO A 1 86 ? -3.757 -0.901 4.310 1.00 84.50 86 PRO A O 1
#

Radius of gyration: 27.55 Å; Cα contacts (8 Å, |Δi|>4): 62; chains: 1; bounding box: 55×29×71 Å

Secondary structure (DSSP, 8-state):
-HHHHHHHHHHHHHHHHHT------PPPPPP-EE--TTTS-S---TTS--PPP-EESS-EEEEPPTT--EE-TTS-EE--SEEEE-

Foldseek 3Di:
DVVVVVVVVVVVVVVVVVVDPPPPPDDDDDKDKDFDCVQAPPDDDPPDDGDGDMDIPDKDKDFDDPPDFDQDPVRDTHPDRMDIDD

Mean predicted aligned error: 11.39 Å

Sequence (86 aa):
MHLGKATLLVLLMLSTPLAGCFGAEQQPLTPSLDISEEDNPTNATRGQIYTLTVESNVEWTVNRSDGAFFVDEFGVFRDGLNITMP

pLDDT: mean 86.0, std 8.11, range [60.44, 94.44]

Solvent-accessible surface area (backbone atoms only — not comparable to full-atom values): 5862 Å² total; per-residue (Å²): 124,66,64,66,55,51,53,53,51,54,52,54,66,58,47,62,74,70,62,57,82,71,70,76,82,73,74,82,80,78,83,50,78,47,70,53,61,90,71,36,64,96,72,79,66,89,93,59,91,81,72,82,63,72,52,60,82,47,73,46,72,52,74,63,62,92,92,61,67,47,68,49,99,86,69,48,79,37,80,65,62,60,53,78,44,115